Protein AF-A0A7W5P904-F1 (afdb_monomer_lite)

pLDDT: mean 85.36, std 14.16, range [44.62, 97.75]

Radius of gyration: 19.36 Å; chains: 1; bounding box: 41×52×49 Å

Structure (mmCIF, N/CA/C/O backbone):
data_AF-A0A7W5P904-F1
#
_entry.id   AF-A0A7W5P904-F1
#
loop_
_atom_site.group_PDB
_atom_site.id
_atom_site.type_symbol
_atom_site.label_atom_id
_atom_site.label_alt_id
_atom_site.label_comp_id
_atom_site.label_asym_id
_atom_site.label_entity_id
_atom_site.label_seq_id
_atom_site.pdbx_PDB_ins_code
_atom_site.Cartn_x
_atom_site.Cartn_y
_atom_site.Cartn_z
_atom_site.occupancy
_atom_site.B_iso_or_equiv
_atom_site.auth_seq_id
_atom_site.auth_comp_id
_atom_site.auth_asym_id
_atom_site.auth_atom_id
_atom_site.pdbx_PDB_model_num
ATOM 1 N N . MET A 1 1 ? -0.077 -14.481 9.910 1.00 44.97 1 MET A N 1
ATOM 2 C CA . MET A 1 1 ? -1.518 -14.600 10.211 1.00 44.97 1 MET A CA 1
ATOM 3 C C . MET A 1 1 ? -1.646 -15.136 11.634 1.00 44.97 1 MET A C 1
ATOM 5 O O . MET A 1 1 ? -1.059 -16.173 11.913 1.00 44.97 1 MET A O 1
ATOM 9 N N . VAL A 1 2 ? -2.269 -14.396 12.557 1.00 55.75 2 VAL A N 1
ATOM 10 C CA . VAL A 1 2 ? -2.467 -14.847 13.948 1.00 55.75 2 VAL A CA 1
ATOM 11 C C . VAL A 1 2 ? -3.902 -15.343 14.068 1.00 55.75 2 VAL A C 1
ATOM 13 O O . VAL A 1 2 ? -4.827 -14.559 13.886 1.00 55.75 2 VAL A O 1
ATOM 16 N N . ASN A 1 3 ? -4.082 -16.629 14.363 1.00 67.62 3 ASN A N 1
ATOM 17 C CA . ASN A 1 3 ? -5.402 -17.193 14.628 1.00 67.62 3 ASN A CA 1
ATOM 18 C C . ASN A 1 3 ? -5.690 -17.123 16.126 1.00 67.62 3 ASN A C 1
ATOM 20 O O . ASN A 1 3 ? -4.943 -17.675 16.933 1.00 67.62 3 ASN A O 1
ATOM 24 N N . VAL A 1 4 ? -6.794 -16.472 16.486 1.00 67.81 4 VAL A N 1
ATOM 25 C CA . VAL A 1 4 ? -7.333 -16.469 17.849 1.00 67.81 4 VAL A CA 1
ATOM 26 C C . VAL A 1 4 ? -8.587 -17.335 17.847 1.00 67.81 4 VAL A C 1
ATOM 28 O O . VAL A 1 4 ? -9.514 -17.077 17.087 1.00 67.81 4 VAL A O 1
ATOM 31 N N . THR A 1 5 ? -8.605 -18.380 18.677 1.00 76.69 5 THR A N 1
ATOM 32 C CA . THR A 1 5 ? -9.785 -19.235 18.879 1.00 76.69 5 THR A CA 1
ATOM 33 C C . THR A 1 5 ? -10.426 -18.860 20.207 1.00 76.69 5 THR A C 1
ATOM 35 O O . THR A 1 5 ? -9.759 -18.903 21.240 1.00 76.69 5 THR A O 1
ATOM 38 N N . VAL A 1 6 ? -11.701 -18.473 20.177 1.00 73.62 6 VAL A N 1
ATOM 39 C CA . VAL A 1 6 ? -12.490 -18.160 21.373 1.00 73.62 6 VAL A CA 1
ATOM 40 C C . VAL A 1 6 ? -13.546 -19.245 21.535 1.00 73.62 6 VAL A C 1
ATOM 42 O O . VAL A 1 6 ? -14.394 -19.414 20.664 1.00 73.62 6 VAL A O 1
ATOM 45 N N . THR A 1 7 ? -13.484 -19.975 22.645 1.00 81.31 7 THR A N 1
ATOM 46 C CA . THR A 1 7 ? -14.516 -20.935 23.052 1.00 81.31 7 THR A CA 1
ATOM 47 C C . THR A 1 7 ? -15.403 -20.255 24.086 1.00 81.31 7 THR A C 1
ATOM 49 O O . THR A 1 7 ? -14.879 -19.735 25.069 1.00 81.31 7 THR A O 1
ATOM 52 N N . PHE A 1 8 ? -16.714 -20.238 23.861 1.00 83.94 8 PHE A N 1
ATOM 53 C CA . PHE A 1 8 ? -17.697 -19.712 24.808 1.00 83.94 8 PHE A CA 1
ATOM 54 C C . PHE A 1 8 ? -18.976 -20.548 24.749 1.00 83.94 8 PHE A C 1
ATOM 56 O O . PHE A 1 8 ? -19.289 -21.124 23.703 1.00 83.94 8 PHE A O 1
ATOM 63 N N . ASP A 1 9 ? -19.698 -20.603 25.862 1.00 88.69 9 ASP A N 1
ATOM 64 C CA . ASP A 1 9 ? -21.045 -21.168 25.921 1.00 88.69 9 ASP A CA 1
ATOM 65 C C . ASP A 1 9 ? -22.082 -20.085 25.548 1.00 88.69 9 ASP A C 1
ATOM 67 O O . ASP A 1 9 ? -22.142 -19.048 26.216 1.00 88.69 9 ASP A O 1
ATOM 71 N N . PRO A 1 10 ? -22.876 -20.255 24.472 1.00 79.12 10 PRO A N 1
ATOM 72 C CA . PRO A 1 10 ? -23.869 -19.264 24.060 1.00 79.12 10 PRO A CA 1
ATOM 73 C C . PRO A 1 10 ? -25.057 -19.141 25.025 1.00 79.12 10 PRO A C 1
ATOM 75 O O . PRO A 1 10 ? -25.752 -18.125 24.973 1.00 79.12 10 PRO A O 1
ATOM 78 N N . ASP A 1 11 ? -25.288 -20.131 25.890 1.00 89.75 11 ASP A N 1
ATOM 79 C CA . ASP A 1 11 ? -26.403 -20.129 26.841 1.00 89.75 11 ASP A CA 1
ATOM 80 C C . ASP A 1 11 ? -26.012 -19.519 28.204 1.00 89.75 11 ASP A C 1
ATOM 82 O O . ASP A 1 11 ? -26.882 -19.216 29.028 1.00 89.75 11 ASP A O 1
ATOM 86 N N . ASP A 1 12 ? -24.718 -19.256 28.434 1.00 91.31 12 ASP A N 1
ATOM 87 C CA . ASP A 1 12 ? -24.213 -18.559 29.620 1.00 91.31 12 ASP A CA 1
ATOM 88 C C . ASP A 1 12 ? -23.971 -17.064 29.338 1.00 91.31 12 ASP A C 1
ATOM 90 O O . ASP A 1 12 ? -23.012 -16.639 28.683 1.00 91.31 12 ASP A O 1
ATOM 94 N N . ALA A 1 13 ? -24.834 -16.223 29.913 1.00 86.31 13 ALA A N 1
ATOM 95 C CA . ALA A 1 13 ? -24.740 -14.768 29.821 1.00 86.31 13 ALA A CA 1
ATOM 96 C C . ALA A 1 13 ? -23.397 -14.199 30.329 1.00 86.31 13 ALA A C 1
ATOM 98 O O . ALA A 1 13 ? -22.948 -13.154 29.842 1.00 86.31 13 ALA A O 1
ATOM 99 N N . ALA A 1 14 ? -22.737 -14.859 31.288 1.00 86.69 14 ALA A N 1
ATOM 100 C CA . ALA A 1 14 ? -21.430 -14.433 31.781 1.00 86.69 14 ALA A CA 1
ATOM 101 C C . ALA A 1 14 ? -20.320 -14.685 30.749 1.00 86.69 14 ALA A C 1
ATOM 103 O O . ALA A 1 14 ? -19.406 -13.865 30.612 1.00 86.69 14 ALA A O 1
ATOM 104 N N . ASP A 1 15 ? -20.409 -15.782 30.001 1.00 87.00 15 ASP A N 1
ATOM 105 C CA . ASP A 1 15 ? -19.444 -16.144 28.964 1.00 87.00 15 ASP A CA 1
ATOM 106 C C . ASP A 1 15 ? -19.592 -15.262 27.719 1.00 87.00 15 ASP A C 1
ATOM 108 O O . ASP A 1 15 ? -18.594 -14.753 27.200 1.00 87.00 15 ASP A O 1
ATOM 112 N N . LEU A 1 16 ? -20.828 -14.932 27.331 1.00 84.12 16 LEU A N 1
ATOM 113 C CA . LEU A 1 16 ? -21.104 -13.926 26.298 1.00 84.12 16 LEU A CA 1
ATOM 114 C C . LEU A 1 16 ? -20.514 -12.552 26.647 1.00 84.12 16 LEU A C 1
ATOM 116 O O . LEU A 1 16 ? -19.921 -11.884 25.795 1.00 84.12 16 LEU A O 1
ATOM 120 N N . SER A 1 17 ? -20.641 -12.122 27.907 1.00 84.88 17 SER A N 1
ATOM 121 C CA . SER A 1 17 ? -20.078 -10.848 28.367 1.00 84.88 17 SER A CA 1
ATOM 122 C C . SER A 1 17 ? -18.547 -10.833 28.281 1.00 84.88 17 SER A C 1
ATOM 124 O O . SER A 1 17 ? -17.963 -9.853 27.811 1.00 84.88 17 SER A O 1
ATOM 126 N N . LYS A 1 18 ? -17.884 -11.936 28.653 1.00 85.31 18 LYS A N 1
ATOM 127 C CA . LYS A 1 18 ? -16.424 -12.079 28.531 1.00 85.31 18 LYS A CA 1
ATOM 128 C C . LYS A 1 18 ? -15.966 -12.105 27.077 1.00 85.31 18 LYS A C 1
ATOM 130 O O . LYS A 1 18 ? -15.011 -11.405 26.745 1.00 85.31 18 LYS A O 1
ATOM 135 N N . ALA A 1 19 ? -16.637 -12.871 26.216 1.00 85.50 19 ALA A N 1
ATOM 136 C CA . ALA A 1 19 ? -16.318 -12.936 24.792 1.00 85.50 19 ALA A CA 1
ATOM 137 C C . ALA A 1 19 ? -16.416 -11.547 24.147 1.00 85.50 19 ALA A C 1
ATOM 139 O O . ALA A 1 19 ? -15.509 -11.127 23.426 1.00 85.50 19 ALA A O 1
ATOM 140 N N . ARG A 1 20 ? -17.460 -10.784 24.495 1.00 84.94 20 ARG A N 1
ATOM 141 C CA . ARG A 1 20 ? -17.627 -9.402 24.041 1.00 84.94 20 ARG A CA 1
ATOM 142 C C . ARG A 1 20 ? -16.531 -8.477 24.559 1.00 84.94 20 ARG A C 1
ATOM 144 O O . ARG A 1 20 ? -15.955 -7.746 23.769 1.00 84.94 20 ARG A O 1
ATOM 151 N N . ALA A 1 21 ? -16.162 -8.567 25.835 1.00 87.56 21 ALA A N 1
ATOM 152 C CA . ALA A 1 21 ? -15.066 -7.772 26.392 1.00 87.56 21 ALA A CA 1
ATOM 153 C C . ALA A 1 21 ? -13.702 -8.084 25.742 1.00 87.56 21 ALA A C 1
ATOM 155 O O . ALA A 1 21 ? -12.858 -7.196 25.606 1.00 87.56 21 ALA A O 1
ATOM 156 N N . VAL A 1 22 ? -13.467 -9.338 25.340 1.00 85.88 22 VAL A N 1
ATOM 157 C CA . VAL A 1 22 ? -12.271 -9.732 24.580 1.00 85.88 22 VAL A CA 1
ATOM 158 C C . VAL A 1 22 ? -12.305 -9.130 23.178 1.00 85.88 22 VAL A C 1
ATOM 160 O O . VAL A 1 22 ? -11.305 -8.549 22.758 1.00 85.88 22 VAL A O 1
ATOM 163 N N . LEU A 1 23 ? -13.443 -9.208 22.482 1.00 84.38 23 LEU A N 1
ATOM 164 C CA . LEU A 1 23 ? -13.626 -8.567 21.179 1.00 84.38 23 LEU A CA 1
ATOM 165 C C . LEU A 1 23 ? -13.449 -7.048 21.256 1.00 84.38 23 LEU A C 1
ATOM 167 O O . LEU A 1 23 ? -12.700 -6.497 20.457 1.00 84.38 23 LEU A O 1
ATOM 171 N N . ASP A 1 24 ? -14.050 -6.387 22.243 1.00 84.81 24 ASP A N 1
ATOM 172 C CA . ASP A 1 24 ? -13.935 -4.940 22.442 1.00 84.81 24 ASP A CA 1
ATOM 173 C C . ASP A 1 24 ? -12.482 -4.538 22.723 1.00 84.81 24 ASP A C 1
ATOM 175 O O . ASP A 1 24 ? -12.002 -3.536 22.203 1.00 84.81 24 ASP A O 1
ATOM 179 N N . ARG A 1 25 ? -11.732 -5.343 23.488 1.00 79.75 25 ARG A N 1
ATOM 180 C CA . ARG A 1 25 ? -10.302 -5.104 23.734 1.00 79.75 25 ARG A CA 1
ATOM 181 C C . ARG A 1 25 ? -9.454 -5.306 22.479 1.00 79.75 25 ARG A C 1
ATOM 183 O O . ARG A 1 25 ? -8.520 -4.540 22.265 1.00 79.75 25 ARG A O 1
ATOM 190 N N . LEU A 1 26 ? -9.753 -6.321 21.669 1.00 80.62 26 LEU A N 1
ATOM 191 C CA . LEU A 1 26 ? -9.072 -6.554 20.391 1.00 80.62 26 LEU A CA 1
ATOM 192 C C . LEU A 1 26 ? -9.386 -5.438 19.387 1.00 80.62 26 LEU A C 1
ATOM 194 O O . LEU A 1 26 ? -8.473 -4.954 18.724 1.00 80.62 26 LEU A O 1
ATOM 198 N N . SER A 1 27 ? -10.640 -4.981 19.338 1.00 71.94 27 SER A N 1
ATOM 199 C CA . SER A 1 27 ? -11.058 -3.826 18.543 1.00 71.94 27 SER A CA 1
ATOM 200 C C . SER A 1 27 ? -10.349 -2.562 19.012 1.00 71.94 27 SER A C 1
ATOM 202 O O . SER A 1 27 ? -9.712 -1.901 18.209 1.00 71.94 27 SER A O 1
ATOM 204 N N . ALA A 1 28 ? -10.344 -2.274 20.316 1.00 63.84 28 ALA A N 1
ATOM 205 C CA . ALA A 1 28 ? -9.674 -1.100 20.868 1.00 63.84 28 ALA A CA 1
ATOM 206 C C . ALA A 1 28 ? -8.147 -1.138 20.671 1.00 63.84 28 ALA A C 1
ATOM 208 O O . ALA A 1 28 ? -7.526 -0.097 20.479 1.00 63.84 28 ALA A O 1
ATOM 209 N N . ALA A 1 29 ? -7.526 -2.322 20.695 1.00 61.41 29 ALA A N 1
ATOM 210 C CA . ALA A 1 29 ? -6.109 -2.487 20.371 1.00 61.41 29 ALA A CA 1
ATOM 211 C C . ALA A 1 29 ? -5.825 -2.281 18.872 1.00 61.41 29 ALA A C 1
ATOM 213 O O . ALA A 1 29 ? -4.783 -1.729 18.521 1.00 61.41 29 ALA A O 1
ATOM 214 N N . SER A 1 30 ? -6.755 -2.681 18.000 1.00 57.56 30 SER A N 1
ATOM 215 C CA . SER A 1 30 ? -6.721 -2.346 16.573 1.00 57.56 30 SER A CA 1
ATOM 216 C C . SER A 1 30 ? -6.897 -0.840 16.360 1.00 57.56 30 SER A C 1
ATOM 218 O O . SER A 1 30 ? -6.143 -0.236 15.601 1.00 57.56 30 SER A O 1
ATOM 220 N N . ASP A 1 31 ? -7.822 -0.213 17.087 1.00 50.34 31 ASP A N 1
ATOM 221 C CA . ASP A 1 31 ? -8.093 1.222 17.013 1.00 50.34 31 ASP A CA 1
ATOM 222 C C . ASP A 1 31 ? -6.909 2.047 17.542 1.00 50.34 31 ASP A C 1
ATOM 224 O O . ASP A 1 31 ? -6.530 3.036 16.922 1.00 50.34 31 ASP A O 1
ATOM 228 N N . ALA A 1 32 ? -6.232 1.597 18.603 1.00 48.94 32 ALA A N 1
ATOM 229 C CA . ALA A 1 32 ? -5.010 2.218 19.125 1.00 48.94 32 ALA A CA 1
ATOM 230 C C . ALA A 1 32 ? -3.800 2.103 18.174 1.00 48.94 32 ALA A C 1
ATOM 232 O O . ALA A 1 32 ? -2.852 2.878 18.294 1.00 48.94 32 ALA A O 1
ATOM 233 N N . ALA A 1 33 ? -3.827 1.167 17.220 1.00 51.16 33 ALA A N 1
ATOM 234 C CA . ALA A 1 33 ? -2.851 1.078 16.133 1.00 51.16 33 ALA A CA 1
ATOM 235 C C . ALA A 1 33 ? -3.243 1.923 14.904 1.00 51.16 33 ALA A C 1
ATOM 237 O O . ALA A 1 33 ? -2.475 2.002 13.939 1.00 51.16 33 ALA A O 1
ATOM 238 N N . THR A 1 34 ? -4.408 2.579 14.930 1.00 51.84 34 THR A N 1
ATOM 239 C CA . THR A 1 34 ? -4.889 3.419 13.830 1.00 51.84 34 THR A CA 1
ATOM 240 C C . THR A 1 34 ? -4.123 4.730 13.855 1.00 51.84 34 THR A C 1
ATOM 242 O O . THR A 1 34 ? -4.454 5.676 14.566 1.00 51.84 34 THR A O 1
ATOM 245 N N . THR A 1 35 ? -3.038 4.765 13.089 1.00 63.75 35 THR A N 1
ATOM 246 C CA . THR A 1 35 ? -2.379 6.022 12.738 1.00 63.75 35 THR A CA 1
ATOM 247 C C . THR A 1 35 ? -3.427 6.921 12.080 1.00 63.75 35 THR A C 1
ATOM 249 O O . THR A 1 35 ? -4.142 6.461 11.192 1.00 63.75 35 THR A O 1
ATOM 252 N N . ASP A 1 36 ? -3.538 8.168 12.541 1.00 80.75 36 ASP A N 1
ATOM 253 C CA . ASP A 1 36 ? -4.399 9.203 11.957 1.00 80.75 36 ASP A CA 1
ATOM 254 C C . ASP A 1 36 ? -4.345 9.147 10.414 1.00 80.75 36 ASP A C 1
ATOM 256 O O . ASP A 1 36 ? -3.239 9.238 9.868 1.00 80.75 36 ASP A O 1
ATOM 260 N N . PRO A 1 37 ? -5.480 8.964 9.704 1.00 83.38 37 PRO A N 1
ATOM 261 C CA . PRO A 1 37 ? -5.506 8.851 8.247 1.00 83.38 37 PRO A CA 1
ATOM 262 C C . PRO A 1 37 ? -4.769 9.985 7.533 1.00 83.38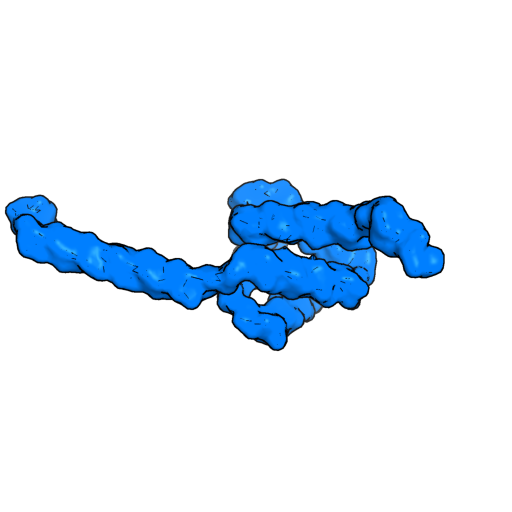 37 PRO A C 1
ATOM 264 O O . PRO A 1 37 ? -4.116 9.735 6.522 1.00 83.38 37 PRO A O 1
ATOM 267 N N . GLU A 1 38 ? -4.787 11.200 8.086 1.00 86.56 38 GLU A N 1
ATOM 268 C CA . GLU A 1 38 ? -4.037 12.323 7.521 1.00 86.56 38 GLU A CA 1
ATOM 269 C C . GLU A 1 38 ? -2.522 12.138 7.701 1.00 86.56 38 GLU A C 1
ATOM 271 O O . GLU A 1 38 ? -1.731 12.339 6.779 1.00 86.56 38 GLU A O 1
ATOM 276 N N . ALA A 1 39 ? -2.080 11.653 8.862 1.00 87.75 39 ALA A N 1
ATOM 277 C CA . ALA A 1 39 ? -0.680 11.302 9.078 1.00 87.75 39 ALA A CA 1
ATOM 278 C C . ALA A 1 39 ? -0.216 10.151 8.164 1.00 87.75 39 ALA A C 1
ATOM 280 O O . ALA A 1 39 ? 0.936 10.150 7.718 1.00 87.75 39 ALA A O 1
ATOM 281 N N . ILE A 1 40 ? -1.091 9.183 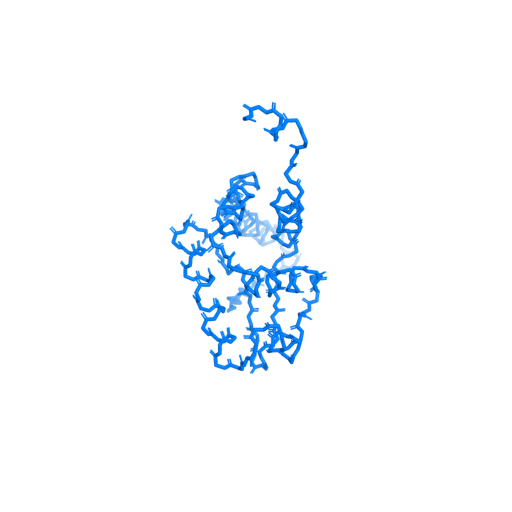7.869 1.00 90.69 40 ILE A N 1
ATOM 282 C CA . ILE A 1 40 ? -0.838 8.139 6.866 1.00 90.69 40 ILE A CA 1
ATOM 283 C C . ILE A 1 40 ? -0.675 8.783 5.490 1.00 90.69 40 ILE A C 1
ATOM 285 O O . ILE A 1 40 ? 0.336 8.558 4.825 1.00 90.69 40 ILE A O 1
ATOM 289 N N . HIS A 1 41 ? -1.627 9.623 5.097 1.00 92.62 41 HIS A N 1
ATOM 290 C CA . HIS A 1 41 ? -1.642 10.322 3.822 1.00 92.62 41 HIS A CA 1
ATOM 291 C C . HIS A 1 41 ? -0.345 11.108 3.573 1.00 92.62 41 HIS A C 1
ATOM 293 O O . HIS A 1 41 ? 0.355 10.862 2.586 1.00 92.62 41 HIS A O 1
ATOM 299 N N . GLN A 1 42 ? 0.085 11.934 4.530 1.00 91.31 42 GLN A N 1
ATOM 300 C CA . GLN A 1 42 ? 1.343 12.686 4.432 1.00 91.31 42 GLN A CA 1
ATOM 301 C C . GLN A 1 42 ? 2.578 11.780 4.297 1.00 91.31 42 GLN A C 1
ATOM 303 O O . GLN A 1 42 ? 3.536 12.094 3.579 1.00 91.31 42 GLN A O 1
ATOM 308 N N . LYS A 1 43 ? 2.582 10.615 4.957 1.00 92.25 43 LYS A N 1
ATOM 309 C CA . LYS A 1 43 ? 3.667 9.630 4.822 1.00 92.25 43 LYS A CA 1
ATOM 310 C C . LYS A 1 43 ? 3.674 8.976 3.443 1.00 92.25 43 LYS A C 1
ATOM 312 O O . LYS A 1 43 ? 4.768 8.751 2.917 1.00 92.25 43 LYS A O 1
ATOM 317 N N . VAL A 1 44 ? 2.501 8.695 2.871 1.00 94.19 44 VAL A N 1
ATOM 318 C CA . VAL A 1 44 ? 2.352 8.164 1.510 1.00 94.19 44 VAL A CA 1
ATOM 319 C C . VAL A 1 44 ? 2.863 9.172 0.486 1.00 94.19 44 VAL A C 1
ATOM 321 O O . VAL A 1 44 ? 3.731 8.813 -0.309 1.00 94.19 44 VAL A O 1
ATOM 324 N N . ILE A 1 45 ? 2.450 10.440 0.562 1.00 93.56 45 ILE A N 1
ATOM 325 C CA . ILE A 1 45 ? 2.979 11.513 -0.299 1.00 93.56 45 ILE A CA 1
ATOM 326 C C . ILE A 1 45 ? 4.509 11.552 -0.228 1.00 93.56 45 ILE A C 1
ATOM 328 O O . ILE A 1 45 ? 5.198 11.576 -1.251 1.00 93.56 45 ILE A O 1
ATOM 332 N N . ALA A 1 46 ? 5.065 11.512 0.985 1.00 91.00 46 ALA A N 1
ATOM 333 C CA . ALA A 1 46 ? 6.509 11.533 1.181 1.00 91.00 46 ALA A CA 1
ATOM 334 C C . ALA A 1 46 ? 7.229 10.295 0.607 1.00 91.00 46 ALA A C 1
ATOM 336 O O . ALA A 1 46 ? 8.408 10.398 0.270 1.00 91.00 46 ALA A O 1
ATOM 337 N N . LEU A 1 47 ? 6.572 9.131 0.517 1.00 92.06 47 LEU A N 1
ATOM 338 C CA . LEU A 1 47 ? 7.110 7.967 -0.199 1.00 92.06 47 LEU A CA 1
ATOM 339 C C . LEU A 1 47 ? 7.072 8.191 -1.710 1.00 92.06 47 LEU A C 1
ATOM 341 O O . LEU A 1 47 ? 8.104 8.062 -2.366 1.00 92.06 47 LEU A O 1
ATOM 345 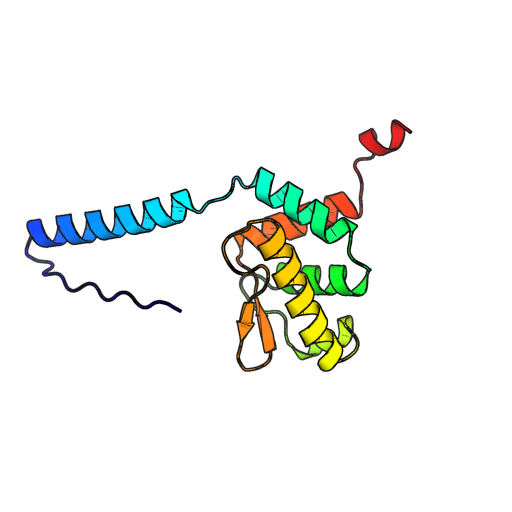N N . LEU A 1 48 ? 5.901 8.555 -2.239 1.00 93.19 48 LEU A N 1
ATOM 346 C CA . LEU A 1 48 ? 5.658 8.701 -3.674 1.00 93.19 48 LEU A CA 1
ATOM 347 C C . LEU A 1 48 ? 6.592 9.736 -4.311 1.00 93.19 48 LEU A C 1
ATOM 349 O O . LEU A 1 48 ? 7.193 9.454 -5.343 1.00 93.19 48 LEU A O 1
ATOM 353 N N . ARG A 1 49 ? 6.820 10.880 -3.651 1.00 90.31 49 ARG A N 1
ATOM 354 C CA . ARG A 1 49 ? 7.754 11.921 -4.125 1.00 90.31 49 ARG A CA 1
ATOM 355 C C . ARG A 1 49 ? 9.205 11.446 -4.260 1.00 90.31 49 ARG A C 1
ATOM 357 O O . ARG A 1 49 ? 9.962 12.013 -5.039 1.00 90.31 49 ARG A O 1
ATOM 364 N N . GLY A 1 50 ? 9.614 10.440 -3.487 1.00 87.56 50 GLY A N 1
ATOM 365 C CA . GLY A 1 50 ? 10.966 9.876 -3.538 1.00 87.56 50 GLY A CA 1
ATOM 366 C C . GLY A 1 50 ? 11.126 8.742 -4.552 1.00 87.56 50 GLY A C 1
ATOM 367 O O . GLY A 1 50 ? 12.209 8.160 -4.655 1.00 87.56 50 GLY A O 1
ATOM 368 N N . TYR A 1 51 ? 10.057 8.365 -5.251 1.00 92.19 51 TYR A N 1
ATOM 369 C CA . TYR A 1 51 ? 10.017 7.194 -6.114 1.00 92.19 51 TYR A CA 1
ATOM 370 C C . TYR A 1 51 ? 10.028 7.572 -7.592 1.00 92.19 51 TYR A C 1
ATOM 372 O O . TYR A 1 51 ? 9.419 8.542 -8.020 1.00 92.19 51 TYR A O 1
ATOM 380 N N . GLY A 1 52 ? 10.744 6.771 -8.386 1.00 90.56 52 GLY A N 1
ATOM 381 C CA . GLY A 1 52 ? 10.700 6.872 -9.842 1.00 90.56 52 GLY A CA 1
ATOM 382 C C . GLY A 1 52 ? 9.423 6.259 -10.418 1.00 90.56 52 GLY A C 1
ATOM 383 O O . GLY A 1 52 ? 8.748 5.470 -9.752 1.00 90.56 52 GLY A O 1
ATOM 384 N N . HIS A 1 53 ? 9.155 6.569 -11.688 1.00 91.38 53 HIS A N 1
ATOM 385 C CA . HIS A 1 53 ? 7.930 6.208 -12.409 1.00 91.38 53 HIS A CA 1
ATOM 386 C C . HIS A 1 53 ? 7.485 4.748 -12.206 1.00 91.38 53 HIS A C 1
ATOM 388 O O . HIS A 1 53 ? 6.403 4.517 -11.683 1.00 91.38 53 HIS A O 1
ATOM 394 N N . ASN A 1 54 ? 8.337 3.757 -12.494 1.00 93.25 54 ASN A N 1
ATOM 395 C CA . ASN A 1 54 ? 7.947 2.339 -12.404 1.00 93.25 54 ASN A CA 1
ATOM 396 C C . ASN A 1 54 ? 7.524 1.914 -10.991 1.00 93.25 54 ASN A C 1
ATOM 398 O O . ASN A 1 54 ? 6.693 1.027 -10.827 1.00 93.25 54 ASN A O 1
ATOM 402 N N . ARG A 1 55 ? 8.097 2.527 -9.948 1.00 94.62 55 ARG A N 1
ATOM 403 C CA . ARG A 1 55 ? 7.722 2.216 -8.565 1.00 94.62 55 ARG A CA 1
ATOM 404 C C . ARG A 1 55 ? 6.385 2.856 -8.198 1.00 94.62 55 ARG A C 1
ATOM 406 O O . ARG A 1 55 ? 5.605 2.238 -7.482 1.00 94.62 55 ARG A O 1
ATOM 413 N N . VAL A 1 56 ? 6.126 4.061 -8.698 1.00 95.38 56 VAL A N 1
ATOM 414 C CA . VAL A 1 56 ? 4.828 4.732 -8.561 1.00 95.38 56 VAL A CA 1
ATOM 415 C C . VAL A 1 56 ? 3.743 3.937 -9.295 1.00 95.38 56 VAL A C 1
ATOM 417 O O . VAL A 1 56 ? 2.715 3.635 -8.698 1.00 95.38 56 VAL A O 1
ATOM 420 N N . GLU A 1 57 ? 4.005 3.494 -10.526 1.00 95.88 57 GLU A N 1
ATOM 421 C CA . GLU A 1 57 ? 3.082 2.651 -11.299 1.00 95.88 57 GLU A CA 1
ATOM 422 C C . GLU A 1 57 ? 2.850 1.281 -10.654 1.00 95.88 57 GLU A C 1
ATOM 424 O O . GLU A 1 57 ? 1.720 0.803 -10.611 1.00 95.88 57 GLU A O 1
ATOM 429 N N . TYR A 1 58 ? 3.885 0.674 -10.066 1.00 96.56 58 TYR A N 1
ATOM 430 C CA . TYR A 1 58 ? 3.729 -0.545 -9.271 1.00 96.56 58 TYR A CA 1
ATOM 431 C C . TYR A 1 58 ? 2.747 -0.322 -8.110 1.00 96.56 58 TYR A C 1
ATOM 433 O O . TYR A 1 58 ? 1.797 -1.083 -7.949 1.00 96.56 58 TYR A O 1
ATOM 441 N N . ILE A 1 59 ? 2.929 0.748 -7.327 1.00 96.94 59 ILE A N 1
ATOM 442 C CA . ILE A 1 59 ? 2.048 1.076 -6.196 1.00 96.94 59 ILE A CA 1
ATOM 443 C C . ILE A 1 59 ? 0.620 1.351 -6.680 1.00 96.94 59 ILE A C 1
ATOM 445 O O . ILE A 1 59 ? -0.334 0.842 -6.094 1.00 96.94 59 ILE A O 1
ATOM 449 N N . ARG A 1 60 ? 0.472 2.103 -7.774 1.00 97.31 60 ARG A N 1
ATOM 450 C CA . ARG A 1 60 ? -0.816 2.381 -8.416 1.00 97.31 60 ARG A CA 1
ATOM 451 C C . ARG A 1 60 ? -1.536 1.106 -8.830 1.00 97.31 60 ARG A C 1
ATOM 453 O O . ARG A 1 60 ? -2.732 0.993 -8.578 1.00 97.31 60 ARG A O 1
ATOM 460 N N . ALA A 1 61 ? -0.838 0.172 -9.470 1.00 97.69 61 ALA A N 1
ATOM 461 C CA . ALA A 1 61 ? -1.423 -1.087 -9.916 1.00 97.69 61 ALA A CA 1
ATOM 462 C C . ALA A 1 61 ? -1.951 -1.905 -8.731 1.00 97.69 61 ALA A C 1
ATOM 464 O O . ALA A 1 61 ? -3.080 -2.388 -8.779 1.00 97.69 61 ALA A O 1
ATOM 465 N N . VAL A 1 62 ? -1.179 -1.991 -7.641 1.00 97.75 62 VAL A N 1
ATOM 466 C CA . VAL A 1 62 ? -1.611 -2.682 -6.417 1.00 97.75 62 VAL A CA 1
ATOM 467 C C . VAL A 1 62 ? -2.811 -1.983 -5.771 1.00 97.75 62 VAL A C 1
ATOM 469 O O . VAL A 1 62 ? -3.784 -2.648 -5.429 1.00 97.75 62 VAL A O 1
ATOM 472 N N . ALA A 1 63 ? -2.787 -0.652 -5.649 1.00 97.38 63 ALA A N 1
ATOM 473 C CA . ALA A 1 63 ? -3.881 0.105 -5.040 1.00 97.38 63 ALA A CA 1
ATOM 474 C C . ALA A 1 63 ? -5.185 0.007 -5.854 1.00 97.38 63 ALA A C 1
ATOM 476 O O . ALA A 1 63 ? -6.246 -0.230 -5.288 1.00 97.38 63 ALA A O 1
ATOM 477 N N . LYS A 1 64 ? -5.117 0.107 -7.191 1.00 97.38 64 LYS A N 1
ATOM 478 C CA . LYS A 1 64 ? -6.287 -0.048 -8.078 1.00 97.38 64 LYS A CA 1
ATOM 479 C C . LYS A 1 64 ? -6.892 -1.450 -8.049 1.00 97.38 64 LYS A C 1
ATOM 481 O O . LYS A 1 64 ? -8.062 -1.605 -8.380 1.00 97.38 64 LYS A O 1
ATOM 486 N N . ALA A 1 65 ? -6.097 -2.463 -7.714 1.00 96.94 65 ALA A N 1
ATOM 487 C CA . ALA A 1 65 ? -6.579 -3.831 -7.637 1.00 96.94 65 ALA A CA 1
ATOM 488 C C . ALA A 1 65 ? -7.363 -4.116 -6.349 1.00 96.94 65 ALA A C 1
ATOM 490 O O . ALA A 1 65 ? -8.062 -5.126 -6.304 1.00 96.94 65 ALA A O 1
ATOM 491 N N . ALA A 1 66 ? -7.271 -3.259 -5.324 1.00 94.75 66 ALA A N 1
ATOM 492 C CA . ALA A 1 66 ? -8.009 -3.425 -4.077 1.00 94.75 66 ALA A CA 1
ATOM 493 C C . ALA A 1 66 ? -9.536 -3.382 -4.320 1.00 94.75 66 ALA A C 1
ATOM 495 O O . ALA A 1 66 ? -10.007 -2.602 -5.149 1.00 94.75 66 ALA A O 1
ATOM 496 N N . PRO A 1 67 ? -10.336 -4.219 -3.627 1.00 92.25 67 PRO A N 1
ATOM 497 C CA . PRO A 1 67 ? -9.957 -5.151 -2.554 1.00 92.25 67 PRO A CA 1
ATOM 498 C C . PRO A 1 67 ? -9.389 -6.503 -3.043 1.00 92.25 67 PRO A C 1
ATOM 500 O O . PRO A 1 67 ? -9.161 -7.406 -2.240 1.00 92.25 67 PRO A O 1
ATOM 503 N N . GLY A 1 68 ? -9.204 -6.678 -4.352 1.00 94.44 68 GLY A N 1
ATOM 504 C CA . GLY A 1 68 ? -8.569 -7.843 -4.963 1.00 94.44 68 GLY A CA 1
ATOM 505 C C . GLY A 1 68 ? -7.036 -7.786 -4.938 1.00 94.44 68 GLY A C 1
ATOM 506 O O . GLY A 1 68 ? -6.421 -7.250 -4.015 1.00 94.44 68 GLY A O 1
ATOM 507 N N . ARG A 1 69 ? -6.406 -8.396 -5.949 1.00 96.69 69 ARG A N 1
ATOM 508 C CA . ARG A 1 69 ? -4.945 -8.526 -6.050 1.00 96.69 69 ARG A CA 1
ATOM 509 C C . ARG A 1 69 ? -4.458 -8.128 -7.432 1.00 96.69 69 ARG A C 1
ATOM 511 O O . ARG A 1 69 ? -5.066 -8.510 -8.431 1.00 96.69 69 ARG A O 1
ATOM 518 N N . ALA A 1 70 ? -3.349 -7.402 -7.484 1.00 97.19 70 ALA A N 1
ATOM 519 C CA . ALA A 1 70 ? -2.628 -7.165 -8.722 1.00 97.19 70 ALA A CA 1
ATOM 520 C C . ALA A 1 70 ? -1.831 -8.422 -9.080 1.00 97.19 70 ALA A C 1
ATOM 522 O O . ALA A 1 70 ? -1.131 -8.984 -8.231 1.00 97.19 70 ALA A O 1
ATOM 523 N N . ARG A 1 71 ? -1.961 -8.870 -10.331 1.00 97.62 71 ARG A N 1
ATOM 524 C CA . ARG A 1 71 ? -1.342 -10.108 -10.801 1.00 97.62 71 ARG A CA 1
ATOM 525 C C . ARG A 1 71 ? 0.169 -9.947 -10.879 1.00 97.62 71 ARG A C 1
ATOM 527 O O . ARG A 1 71 ? 0.663 -8.942 -11.388 1.00 97.62 71 ARG A O 1
ATOM 534 N N . TYR A 1 72 ? 0.898 -10.969 -10.449 1.00 96.00 72 TYR A N 1
ATOM 535 C CA . TYR A 1 72 ? 2.357 -11.001 -10.503 1.00 96.00 72 TYR A CA 1
ATOM 536 C C . TYR A 1 72 ? 2.920 -10.619 -11.883 1.00 96.00 72 TYR A C 1
ATOM 538 O O . TYR A 1 72 ? 3.836 -9.804 -11.975 1.00 96.00 72 TYR A O 1
ATOM 546 N N . GLU A 1 73 ? 2.356 -11.172 -12.960 1.00 96.12 73 GLU A N 1
ATOM 547 C CA . GLU A 1 73 ? 2.820 -10.942 -14.337 1.00 96.12 73 GLU A CA 1
ATOM 548 C C . GLU A 1 73 ? 2.701 -9.470 -14.758 1.00 96.12 73 GLU A C 1
ATOM 550 O O . GLU A 1 73 ? 3.638 -8.919 -15.342 1.00 96.12 73 GLU A O 1
ATOM 555 N N . ASP A 1 74 ? 1.608 -8.804 -14.376 1.00 96.75 74 ASP A N 1
ATOM 556 C CA . ASP A 1 74 ? 1.390 -7.380 -14.647 1.00 96.75 74 ASP A CA 1
ATOM 557 C C . ASP A 1 74 ? 2.400 -6.517 -13.879 1.00 96.75 74 ASP A C 1
ATOM 559 O O . ASP A 1 74 ? 2.990 -5.577 -14.416 1.00 96.75 74 ASP A O 1
ATOM 563 N N . LEU A 1 75 ? 2.671 -6.874 -12.621 1.00 96.62 75 LEU A N 1
ATOM 564 C CA . LEU A 1 75 ? 3.651 -6.175 -11.789 1.00 96.62 75 LEU A CA 1
ATOM 565 C C . LEU A 1 75 ? 5.082 -6.372 -12.311 1.00 96.62 75 LEU A C 1
ATOM 567 O O . LEU A 1 75 ? 5.890 -5.439 -12.278 1.00 96.62 75 LEU A O 1
ATOM 571 N N . VAL A 1 76 ? 5.404 -7.559 -12.835 1.00 96.50 76 VAL A N 1
ATOM 572 C CA . VAL A 1 76 ? 6.677 -7.816 -13.522 1.00 96.50 76 VAL A CA 1
ATOM 573 C C . VAL A 1 76 ? 6.790 -6.972 -14.787 1.00 96.50 76 VAL A C 1
ATOM 575 O O . VAL A 1 76 ? 7.864 -6.422 -15.023 1.00 96.50 76 VAL A O 1
ATOM 578 N N . ALA A 1 77 ? 5.719 -6.823 -15.569 1.00 96.25 77 ALA A N 1
ATOM 579 C CA . ALA A 1 77 ? 5.727 -5.993 -16.772 1.00 96.25 77 ALA A CA 1
ATOM 580 C C . ALA A 1 77 ? 6.008 -4.511 -16.457 1.00 96.25 77 ALA A C 1
ATOM 582 O O . ALA A 1 77 ? 6.753 -3.861 -17.188 1.00 96.25 77 ALA A O 1
ATOM 583 N N . ILE A 1 78 ? 5.497 -3.999 -15.331 1.00 95.44 78 ILE A N 1
ATOM 584 C CA . ILE A 1 78 ? 5.755 -2.627 -14.860 1.00 95.44 78 ILE A CA 1
ATOM 585 C C . ILE A 1 78 ? 7.210 -2.451 -14.400 1.00 95.44 78 ILE A C 1
ATOM 587 O O . ILE A 1 78 ? 7.882 -1.475 -14.740 1.00 95.44 78 ILE A O 1
ATOM 591 N N . VAL A 1 79 ? 7.712 -3.381 -13.583 1.00 92.81 79 VAL A N 1
ATOM 592 C CA . VAL A 1 79 ? 9.031 -3.248 -12.940 1.00 92.81 79 VAL A CA 1
ATOM 593 C C . VAL A 1 79 ? 10.172 -3.752 -13.843 1.00 92.81 79 VAL A C 1
ATOM 595 O O . VAL A 1 79 ? 11.338 -3.416 -13.632 1.00 92.81 79 VAL A O 1
ATOM 598 N N . GLY A 1 80 ? 9.848 -4.523 -14.880 1.00 91.94 80 GLY A N 1
ATOM 599 C CA . GLY A 1 80 ? 10.742 -4.998 -15.937 1.00 91.94 80 GLY A CA 1
ATOM 600 C C . GLY A 1 80 ? 11.380 -6.370 -15.690 1.00 91.94 80 GLY A C 1
ATOM 601 O O . GLY A 1 80 ? 11.937 -6.955 -16.614 1.00 91.94 80 GLY A O 1
ATOM 602 N N . SER A 1 81 ? 11.334 -6.910 -14.467 1.00 92.56 81 SER A N 1
ATOM 603 C CA . SER A 1 81 ? 11.758 -8.292 -14.179 1.00 92.56 81 SER A CA 1
ATOM 604 C C . SER A 1 81 ? 11.288 -8.777 -12.807 1.00 92.56 81 SER A C 1
ATOM 606 O O . SER A 1 81 ? 11.098 -7.983 -11.885 1.00 92.56 81 SER A O 1
ATOM 608 N N . SER A 1 82 ? 11.216 -10.099 -12.633 1.00 90.38 82 SER A N 1
ATOM 609 C CA . SER A 1 82 ? 10.929 -10.763 -11.352 1.00 90.38 82 SER A CA 1
ATOM 610 C C . SER A 1 82 ? 11.908 -10.378 -10.237 1.00 90.38 82 SER A C 1
ATOM 612 O O . SER A 1 82 ? 11.511 -10.093 -9.106 1.00 90.38 82 SER A O 1
ATOM 614 N N . LYS A 1 83 ? 13.206 -10.305 -10.556 1.00 91.00 83 LYS A N 1
ATOM 615 C CA . LYS A 1 83 ? 14.251 -9.899 -9.604 1.00 91.00 83 LYS A CA 1
ATOM 616 C C . LYS A 1 83 ? 14.068 -8.449 -9.151 1.00 91.00 83 LYS A C 1
ATOM 618 O O . LYS A 1 83 ? 14.204 -8.149 -7.964 1.00 91.00 83 LYS A O 1
ATOM 623 N N . ALA A 1 84 ? 13.767 -7.552 -10.088 1.00 90.62 84 ALA A N 1
ATOM 624 C CA . ALA A 1 84 ? 13.528 -6.146 -9.782 1.00 90.62 84 ALA A CA 1
ATOM 625 C C . ALA A 1 84 ? 12.219 -5.944 -9.002 1.00 90.62 84 ALA A C 1
ATOM 627 O O . ALA A 1 84 ? 12.166 -5.072 -8.133 1.00 90.62 84 ALA A O 1
ATOM 628 N N . LEU A 1 85 ? 11.202 -6.776 -9.242 1.00 92.38 85 LEU A N 1
ATOM 629 C CA . LEU A 1 85 ? 9.941 -6.765 -8.502 1.00 92.38 85 LEU A CA 1
ATOM 630 C C . LEU A 1 85 ? 10.155 -7.067 -7.012 1.00 92.38 85 LEU A C 1
ATOM 632 O O . LEU A 1 85 ? 9.771 -6.260 -6.165 1.00 92.38 85 LEU A O 1
ATOM 636 N N . GLY A 1 86 ? 10.868 -8.152 -6.685 1.00 90.19 86 GLY A N 1
ATOM 637 C CA . GLY A 1 86 ? 11.197 -8.487 -5.293 1.00 90.19 86 GLY A CA 1
ATOM 638 C C . GLY A 1 86 ? 12.019 -7.396 -4.589 1.00 90.19 86 GLY A C 1
ATOM 639 O O . GLY A 1 86 ? 11.765 -7.061 -3.428 1.00 90.19 86 GLY A O 1
ATOM 640 N N . GLY A 1 87 ? 12.962 -6.774 -5.308 1.00 92.06 87 GLY A N 1
ATOM 641 C CA . GLY A 1 87 ? 13.712 -5.617 -4.810 1.00 92.06 87 GLY A CA 1
ATOM 642 C C . GLY A 1 87 ? 12.832 -4.382 -4.585 1.00 92.06 87 GLY A C 1
ATOM 643 O O . GLY A 1 87 ? 12.984 -3.690 -3.577 1.00 92.06 87 GLY A O 1
ATOM 644 N N . THR A 1 88 ? 11.881 -4.131 -5.486 1.00 92.94 88 THR A N 1
ATOM 645 C CA . THR A 1 88 ? 10.931 -3.014 -5.401 1.00 92.94 88 THR A CA 1
ATOM 646 C C . THR A 1 88 ? 10.024 -3.168 -4.191 1.00 92.94 88 THR A C 1
ATOM 648 O O . THR A 1 88 ? 10.027 -2.277 -3.340 1.00 92.94 88 THR A O 1
ATOM 651 N N . HIS A 1 89 ? 9.366 -4.319 -4.045 1.00 93.31 89 HIS A N 1
ATOM 652 C CA . HIS A 1 89 ? 8.536 -4.645 -2.887 1.00 93.31 89 HIS A CA 1
ATOM 653 C C . HIS A 1 89 ? 9.313 -4.479 -1.572 1.00 93.31 89 HIS A C 1
ATOM 655 O O . HIS A 1 89 ? 8.934 -3.682 -0.715 1.00 93.31 89 HIS A O 1
ATOM 661 N N . SER A 1 90 ? 10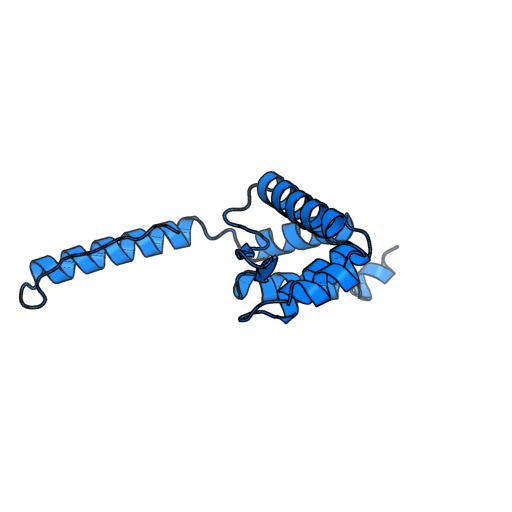.481 -5.124 -1.458 1.00 93.19 90 SER A N 1
ATOM 662 C CA . SER A 1 90 ? 11.321 -5.042 -0.252 1.00 93.19 90 SER A CA 1
ATOM 663 C C . SER A 1 90 ? 11.728 -3.604 0.092 1.00 93.19 90 SER A C 1
ATOM 665 O O . SER A 1 90 ? 11.814 -3.237 1.265 1.00 93.19 90 SER A O 1
ATOM 667 N N . SER A 1 91 ? 12.012 -2.780 -0.923 1.00 94.19 91 SER A N 1
ATOM 668 C CA . SER A 1 91 ? 12.407 -1.382 -0.725 1.00 94.19 91 SER A CA 1
ATOM 669 C C . SER A 1 91 ? 11.254 -0.502 -0.238 1.00 94.19 91 SER A C 1
ATOM 671 O O . SER A 1 91 ? 11.473 0.344 0.630 1.00 94.19 91 SER A O 1
ATOM 673 N N . ILE A 1 92 ? 10.041 -0.732 -0.750 1.00 95.12 92 ILE A N 1
ATOM 674 C CA . ILE A 1 92 ? 8.828 -0.022 -0.336 1.00 95.12 92 ILE A CA 1
ATOM 675 C C . ILE A 1 92 ? 8.499 -0.378 1.111 1.00 95.12 92 ILE A C 1
ATOM 677 O O . ILE A 1 92 ? 8.403 0.509 1.954 1.00 95.12 92 ILE A O 1
ATOM 681 N N . GLU A 1 93 ? 8.458 -1.671 1.423 1.00 95.12 93 GLU A N 1
ATOM 682 C CA . GLU A 1 93 ? 8.193 -2.179 2.769 1.00 95.12 93 GLU A CA 1
ATOM 683 C C . GLU A 1 93 ? 9.198 -1.659 3.803 1.00 95.12 93 GLU A C 1
ATOM 685 O O . GLU A 1 93 ? 8.840 -1.275 4.919 1.00 95.12 93 GLU A O 1
ATOM 690 N N . ARG A 1 94 ? 10.486 -1.600 3.443 1.00 94.81 94 ARG A N 1
ATOM 691 C CA . ARG A 1 94 ? 11.513 -1.030 4.321 1.00 94.81 94 ARG A CA 1
ATOM 692 C C . ARG A 1 94 ? 11.272 0.457 4.576 1.00 94.81 94 ARG A C 1
ATOM 694 O O . ARG A 1 94 ? 11.387 0.895 5.719 1.00 94.81 94 ARG A O 1
ATOM 701 N N . ALA A 1 95 ? 10.957 1.225 3.535 1.00 94.38 95 ALA A N 1
ATOM 702 C CA . ALA A 1 95 ? 10.696 2.656 3.659 1.00 94.38 95 ALA A CA 1
ATOM 703 C C . ALA A 1 95 ? 9.419 2.937 4.468 1.00 94.38 95 ALA A C 1
ATOM 705 O O . ALA A 1 95 ? 9.397 3.867 5.273 1.00 94.38 95 ALA A O 1
ATOM 706 N N . TRP A 1 96 ? 8.392 2.104 4.306 1.00 93.81 96 TRP A N 1
ATOM 707 C CA . TRP A 1 96 ? 7.157 2.159 5.080 1.00 93.81 96 TRP A CA 1
ATOM 708 C C . TRP A 1 96 ? 7.403 1.945 6.573 1.00 93.81 96 TRP A C 1
ATOM 710 O O . TRP A 1 96 ? 7.069 2.805 7.392 1.00 93.81 96 TRP A O 1
ATOM 720 N N . ARG A 1 97 ? 8.107 0.863 6.930 1.00 91.81 97 ARG A N 1
ATOM 721 C CA . ARG A 1 97 ? 8.477 0.584 8.326 1.00 91.81 97 ARG A CA 1
ATOM 722 C C . ARG A 1 97 ? 9.382 1.662 8.916 1.00 91.81 97 ARG A C 1
ATOM 724 O O . ARG A 1 97 ? 9.206 2.039 10.070 1.00 91.81 97 ARG A O 1
ATOM 731 N N . ALA A 1 98 ? 10.309 2.215 8.131 1.00 90.88 98 ALA A N 1
ATOM 732 C CA . ALA A 1 98 ? 11.167 3.317 8.574 1.00 90.88 98 ALA A CA 1
ATOM 733 C C . ALA A 1 98 ? 10.378 4.597 8.915 1.00 90.88 98 ALA A C 1
ATOM 735 O O . ALA A 1 98 ? 10.841 5.405 9.715 1.00 90.88 98 ALA A O 1
ATOM 736 N N . LYS A 1 99 ? 9.173 4.776 8.355 1.00 87.56 99 LYS A N 1
ATOM 737 C CA . LYS A 1 99 ? 8.249 5.864 8.716 1.00 87.56 99 LYS A CA 1
ATOM 738 C C . LYS A 1 99 ? 7.410 5.560 9.967 1.00 87.56 99 LYS A C 1
ATOM 740 O O . LYS A 1 99 ? 6.533 6.361 10.298 1.00 87.56 99 LYS A O 1
ATOM 745 N N . GLY A 1 100 ? 7.685 4.454 10.663 1.00 86.06 100 GLY A N 1
ATOM 746 C CA . GLY A 1 100 ? 7.012 4.046 11.898 1.00 86.06 100 GLY A CA 1
ATOM 747 C C . GLY A 1 100 ? 5.604 3.499 11.681 1.00 86.06 100 GLY A C 1
ATOM 748 O O . GLY A 1 100 ? 4.803 3.519 12.610 1.00 86.06 100 GLY A O 1
ATOM 749 N N . MET A 1 101 ? 5.285 3.070 10.459 1.00 84.62 101 MET A N 1
ATOM 750 C CA . MET A 1 101 ? 3.943 2.619 10.127 1.00 84.62 101 MET A CA 1
ATOM 751 C C . MET A 1 101 ? 3.701 1.168 10.544 1.00 84.62 101 MET A C 1
ATOM 753 O O . MET A 1 101 ? 4.553 0.312 10.274 1.00 84.62 101 MET A O 1
ATOM 757 N N . PRO A 1 102 ? 2.556 0.878 11.188 1.00 79.25 102 PRO A N 1
ATOM 758 C CA . PRO A 1 102 ? 2.160 -0.486 11.485 1.00 79.25 102 PRO A CA 1
ATOM 759 C C . PRO A 1 102 ? 1.672 -1.192 10.214 1.00 79.25 102 PRO A C 1
ATOM 761 O O . PRO A 1 102 ? 1.133 -0.569 9.301 1.00 79.25 102 PRO A O 1
ATOM 764 N N . GLY A 1 103 ? 1.845 -2.513 10.181 1.00 86.88 103 GLY A N 1
ATOM 765 C CA . GLY A 1 103 ? 1.376 -3.350 9.079 1.00 86.88 103 GLY A CA 1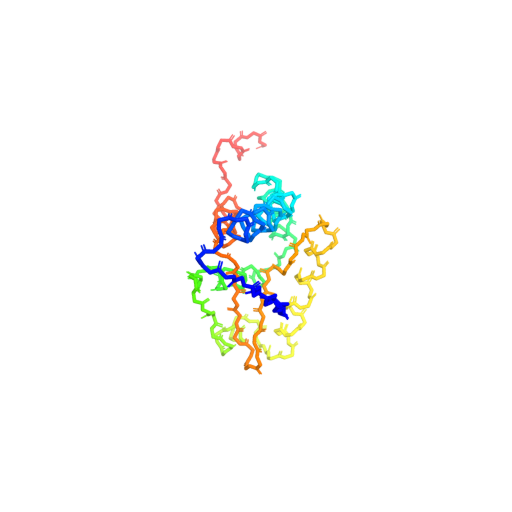
ATOM 766 C C . GLY A 1 103 ? 2.191 -3.230 7.780 1.00 86.88 103 GLY A C 1
ATOM 767 O O . GLY A 1 103 ? 3.121 -2.424 7.678 1.00 86.88 103 GLY A O 1
ATOM 768 N N . PRO A 1 104 ? 1.893 -4.093 6.800 1.00 91.88 104 PRO A N 1
ATOM 769 C CA . PRO A 1 104 ? 2.485 -4.035 5.467 1.00 91.88 104 PRO A CA 1
ATOM 770 C C . PRO A 1 104 ? 1.910 -2.866 4.656 1.00 91.88 104 PRO A C 1
ATOM 772 O O . PRO A 1 104 ? 0.752 -2.492 4.825 1.00 91.88 104 PRO A O 1
ATOM 775 N N . PHE A 1 105 ? 2.717 -2.299 3.760 1.00 94.94 105 PHE A N 1
ATOM 776 C CA . PHE A 1 105 ? 2.235 -1.356 2.747 1.00 94.94 105 PHE A CA 1
ATOM 777 C C . PHE A 1 105 ? 1.658 -2.113 1.546 1.00 94.94 105 PHE A C 1
ATOM 779 O O . PHE A 1 105 ? 0.620 -1.750 1.004 1.00 94.94 105 PHE A O 1
ATOM 786 N N . VAL A 1 106 ? 2.335 -3.192 1.158 1.00 95.56 106 VAL A N 1
ATOM 787 C CA . VAL A 1 106 ? 1.882 -4.196 0.201 1.00 95.56 106 VAL A CA 1
ATOM 788 C C . VAL A 1 106 ? 2.067 -5.573 0.830 1.00 95.56 106 VAL A C 1
ATOM 790 O O . VAL A 1 106 ? 3.111 -5.869 1.406 1.00 95.56 106 VAL A O 1
ATOM 793 N N . GLU A 1 107 ? 1.082 -6.443 0.674 1.00 94.62 107 GLU A N 1
ATOM 794 C CA . GLU A 1 107 ? 1.194 -7.871 0.967 1.00 94.62 107 GLU A CA 1
ATOM 795 C C . GLU A 1 107 ? 1.416 -8.643 -0.328 1.00 94.62 107 GLU A C 1
ATOM 797 O O . GLU A 1 107 ? 0.911 -8.252 -1.377 1.00 94.62 107 GLU A O 1
ATOM 802 N N . THR A 1 108 ? 2.184 -9.728 -0.264 1.00 94.06 108 THR A N 1
ATOM 803 C CA . THR A 1 108 ? 2.357 -10.659 -1.386 1.00 94.06 108 THR A CA 1
ATOM 804 C C . THR A 1 108 ? 2.013 -12.066 -0.931 1.00 94.06 108 THR A C 1
ATOM 806 O O . THR A 1 108 ? 2.215 -12.402 0.238 1.00 94.06 108 THR A O 1
ATOM 809 N N . ASP A 1 109 ? 1.459 -12.872 -1.831 1.00 92.44 109 ASP A N 1
ATOM 810 C CA . ASP A 1 109 ? 1.200 -14.288 -1.576 1.00 92.44 109 ASP A CA 1
ATOM 811 C C . ASP A 1 109 ? 2.284 -15.207 -2.143 1.00 92.44 109 ASP A C 1
ATOM 813 O O . ASP A 1 109 ? 3.295 -14.757 -2.685 1.00 92.44 109 ASP A O 1
ATOM 817 N N . ASP A 1 110 ? 2.061 -16.516 -2.013 1.00 89.00 11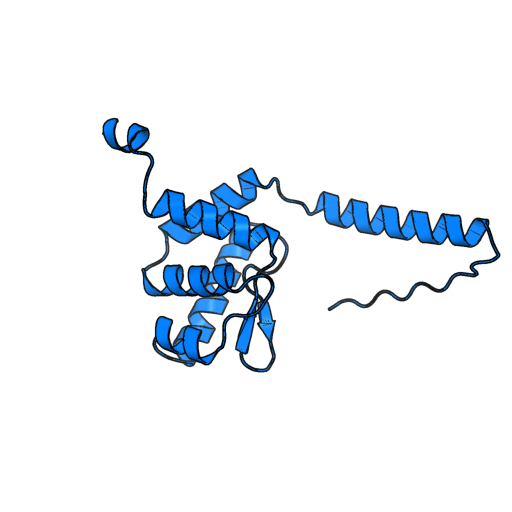0 ASP A N 1
ATOM 818 C CA . ASP A 1 110 ? 3.009 -17.550 -2.427 1.00 89.00 110 ASP A CA 1
ATOM 819 C C . ASP A 1 110 ? 3.271 -17.569 -3.943 1.00 89.00 110 ASP A C 1
ATOM 821 O O . ASP A 1 110 ? 4.299 -18.089 -4.379 1.00 89.00 110 ASP A O 1
ATOM 825 N N . VAL A 1 111 ? 2.366 -17.003 -4.753 1.00 90.00 111 VAL A N 1
ATOM 826 C CA . VAL A 1 111 ? 2.528 -16.885 -6.212 1.00 90.00 111 VAL A CA 1
ATOM 827 C C . VAL A 1 111 ? 3.007 -15.494 -6.643 1.00 90.00 111 VAL A C 1
ATOM 829 O O . VAL A 1 111 ? 3.286 -15.280 -7.821 1.00 90.00 111 VAL A O 1
ATOM 832 N N . GLY A 1 112 ? 3.179 -14.573 -5.692 1.00 89.25 112 GLY A N 1
ATOM 833 C CA . GLY A 1 112 ? 3.687 -13.224 -5.911 1.00 89.25 112 GLY A CA 1
ATOM 834 C C . GLY A 1 112 ? 2.629 -12.204 -6.329 1.00 89.25 112 GLY A C 1
ATOM 835 O O . GLY A 1 112 ? 2.999 -11.083 -6.689 1.00 89.25 112 GLY A O 1
ATOM 836 N N . ASP A 1 113 ? 1.341 -12.553 -6.278 1.00 96.06 113 ASP A N 1
ATOM 837 C CA . ASP A 1 113 ? 0.278 -11.565 -6.445 1.00 96.06 113 ASP A CA 1
ATOM 838 C C . ASP A 1 113 ? 0.294 -10.613 -5.248 1.00 96.06 113 ASP A C 1
ATOM 840 O O . ASP A 1 113 ? 0.547 -11.021 -4.110 1.00 96.06 113 ASP A O 1
ATOM 844 N N . ALA A 1 114 ? 0.032 -9.334 -5.506 1.00 97.00 114 ALA A N 1
ATOM 845 C CA . ALA A 1 114 ? 0.152 -8.288 -4.502 1.00 97.00 114 ALA A CA 1
ATOM 846 C C . ALA A 1 114 ? -1.206 -7.695 -4.121 1.00 97.00 114 ALA A C 1
ATOM 848 O O . ALA A 1 114 ? -2.025 -7.388 -4.989 1.00 97.00 114 ALA A O 1
ATOM 849 N N . SER A 1 115 ? -1.423 -7.475 -2.829 1.00 96.38 115 SER A N 1
ATOM 850 C CA . SER A 1 115 ? -2.607 -6.811 -2.280 1.00 96.38 115 SER A CA 1
ATOM 851 C C . SER A 1 115 ? -2.235 -5.641 -1.382 1.00 96.38 115 SER A C 1
ATOM 853 O O . SER A 1 115 ? -1.127 -5.552 -0.856 1.00 96.38 115 SER A O 1
ATOM 855 N N . MET A 1 116 ? -3.191 -4.741 -1.194 1.00 95.94 116 MET A N 1
ATOM 856 C CA . MET A 1 116 ? -3.099 -3.608 -0.284 1.00 95.94 116 MET A CA 1
ATOM 857 C C . MET A 1 116 ? -4.396 -3.532 0.514 1.00 95.94 116 MET A C 1
ATOM 859 O O . MET A 1 116 ? -5.467 -3.831 -0.019 1.00 95.94 116 MET A O 1
ATOM 863 N N . ASP A 1 117 ? -4.296 -3.153 1.789 1.00 94.19 117 ASP A N 1
ATOM 864 C CA . ASP A 1 117 ? -5.477 -2.872 2.603 1.00 94.19 117 ASP A CA 1
ATOM 865 C C . ASP A 1 117 ? -6.353 -1.815 1.914 1.00 94.19 117 ASP A C 1
ATOM 867 O O . ASP A 1 117 ? -5.841 -0.833 1.382 1.00 94.19 117 ASP A O 1
ATOM 871 N N . MET A 1 118 ? -7.672 -2.007 1.926 1.00 93.00 118 MET A N 1
ATOM 872 C CA . MET A 1 118 ? -8.602 -1.157 1.176 1.00 93.00 118 MET A CA 1
ATOM 873 C C . MET A 1 118 ? -8.547 0.310 1.624 1.00 93.00 118 MET A C 1
ATOM 875 O O . MET A 1 118 ? -8.554 1.203 0.782 1.00 93.00 118 MET A O 1
ATOM 879 N N . LYS A 1 119 ? -8.422 0.578 2.932 1.00 91.50 119 LYS A N 1
ATOM 880 C CA . LYS A 1 119 ? -8.330 1.957 3.439 1.00 91.50 119 LYS A CA 1
ATOM 881 C C . LYS A 1 119 ? -7.004 2.592 3.035 1.00 91.50 119 LYS A C 1
ATOM 883 O O . LYS A 1 119 ? -6.960 3.771 2.693 1.00 91.50 119 LYS A O 1
ATOM 888 N N . LEU A 1 120 ? -5.921 1.815 3.065 1.00 93.62 120 LEU A N 1
ATOM 889 C CA . LEU A 1 120 ? -4.622 2.280 2.587 1.00 93.62 120 LEU A CA 1
ATOM 890 C C . LEU A 1 120 ? -4.637 2.541 1.074 1.00 93.62 120 LEU A C 1
ATOM 892 O O . LEU A 1 120 ? -4.068 3.537 0.636 1.00 93.62 120 LEU A O 1
ATOM 896 N N . ALA A 1 121 ? -5.308 1.696 0.290 1.00 95.75 121 ALA A N 1
ATOM 897 C CA . ALA A 1 121 ? -5.447 1.861 -1.152 1.00 95.75 121 ALA A CA 1
ATOM 898 C C . ALA A 1 121 ? -6.165 3.168 -1.509 1.00 95.75 121 ALA A C 1
ATOM 900 O O . ALA A 1 121 ? -5.663 3.911 -2.352 1.00 95.75 121 ALA A O 1
ATOM 901 N N . ASP A 1 122 ? -7.257 3.499 -0.818 1.00 95.00 122 ASP A N 1
ATOM 902 C CA . ASP A 1 122 ? -7.963 4.772 -1.005 1.00 95.00 122 ASP A CA 1
ATOM 903 C C . ASP A 1 122 ? -7.044 5.974 -0.730 1.00 95.00 122 ASP A C 1
ATOM 905 O O . ASP A 1 122 ? -6.956 6.898 -1.541 1.00 95.00 122 ASP A O 1
ATOM 909 N N . ILE A 1 123 ? -6.280 5.929 0.370 1.00 94.75 123 ILE A N 1
ATOM 910 C CA . ILE A 1 123 ? -5.303 6.975 0.718 1.00 94.75 123 ILE A CA 1
ATOM 911 C C . ILE A 1 123 ? -4.206 7.085 -0.348 1.00 94.75 123 ILE A C 1
ATOM 913 O O . ILE A 1 123 ? -3.786 8.185 -0.703 1.00 94.75 123 ILE A O 1
ATOM 917 N N . VAL A 1 124 ? -3.725 5.954 -0.867 1.00 95.88 124 VAL A N 1
ATOM 918 C CA . VAL A 1 124 ? -2.687 5.913 -1.902 1.00 95.88 124 VAL A CA 1
ATOM 919 C C . VAL A 1 124 ? -3.182 6.494 -3.217 1.00 95.88 124 VAL A C 1
ATOM 921 O O . VAL A 1 124 ? -2.462 7.279 -3.830 1.00 95.88 124 VAL A O 1
ATOM 924 N N . LEU A 1 125 ? -4.391 6.143 -3.654 1.00 95.12 125 LEU A N 1
ATOM 925 C CA . LEU A 1 125 ? -4.970 6.679 -4.885 1.00 95.12 125 LEU A CA 1
ATOM 926 C C . LEU A 1 125 ? -5.203 8.188 -4.780 1.00 95.12 125 LEU A C 1
ATOM 928 O O . LEU A 1 125 ? -4.906 8.911 -5.731 1.00 95.12 125 LEU A O 1
ATOM 932 N N . TYR A 1 126 ? -5.652 8.663 -3.618 1.00 93.38 126 TYR A N 1
ATOM 933 C CA . TYR A 1 126 ? -5.788 10.090 -3.349 1.00 93.38 126 TYR A CA 1
ATOM 934 C C . TYR A 1 126 ? -4.425 10.811 -3.367 1.00 93.38 126 TYR A C 1
ATOM 936 O O . TYR A 1 126 ? -4.250 11.784 -4.098 1.00 93.38 126 TYR A O 1
ATOM 944 N N . ALA A 1 127 ? -3.412 10.268 -2.685 1.00 93.69 127 ALA A N 1
ATOM 945 C CA . ALA A 1 127 ? -2.057 10.825 -2.690 1.00 93.69 127 ALA A CA 1
ATOM 946 C C . ALA A 1 127 ? -1.415 10.840 -4.089 1.00 93.69 127 ALA A C 1
ATOM 948 O O . ALA A 1 127 ? -0.676 11.764 -4.426 1.00 93.69 127 ALA A O 1
ATOM 949 N N . LEU A 1 128 ? -1.664 9.813 -4.909 1.00 92.69 128 LEU A N 1
ATOM 950 C CA . LEU A 1 128 ? -1.179 9.750 -6.291 1.00 92.69 128 LEU A CA 1
ATOM 951 C C . LEU A 1 128 ? -1.750 10.894 -7.131 1.00 92.69 128 LEU A C 1
ATOM 953 O O . LEU A 1 128 ? -0.999 11.514 -7.880 1.00 92.69 128 LEU A O 1
ATOM 957 N N . HIS A 1 129 ? -3.040 11.196 -6.966 1.00 88.50 129 HIS A N 1
ATOM 958 C CA . HIS A 1 129 ? -3.682 12.324 -7.636 1.00 88.50 129 HIS A CA 1
ATOM 959 C C . HIS A 1 129 ? -3.020 13.656 -7.247 1.00 88.50 129 HIS A C 1
ATOM 961 O O . HIS A 1 129 ? -2.671 14.439 -8.121 1.00 88.50 129 HIS A O 1
ATOM 967 N N . GLU A 1 130 ? -2.758 13.893 -5.957 1.00 85.50 130 GLU A N 1
ATOM 968 C CA . GLU A 1 130 ? -2.100 15.129 -5.497 1.00 85.50 130 GLU A CA 1
ATOM 969 C C . GLU A 1 130 ? -0.641 15.275 -5.962 1.00 85.50 130 GLU A C 1
ATOM 971 O O . GLU A 1 130 ? -0.142 16.388 -6.140 1.00 85.50 130 GLU A O 1
ATOM 976 N N . VAL A 1 131 ? 0.082 14.161 -6.111 1.00 82.81 131 VAL A N 1
ATOM 977 C CA . VAL A 1 131 ? 1.486 14.177 -6.549 1.00 82.81 131 VAL A CA 1
ATOM 978 C C . VAL A 1 131 ? 1.603 14.408 -8.058 1.00 82.81 131 VAL A C 1
ATOM 980 O O . VAL A 1 131 ? 2.574 15.029 -8.492 1.00 82.81 131 VAL A O 1
ATOM 983 N N . GLU A 1 132 ? 0.649 13.921 -8.853 1.00 78.44 132 GLU A N 1
ATOM 984 C CA . GLU A 1 132 ? 0.648 14.082 -10.313 1.00 78.44 132 GLU A CA 1
ATOM 985 C C . GLU A 1 132 ? -0.011 15.378 -10.782 1.00 78.44 132 GLU A C 1
ATOM 987 O O . GLU A 1 132 ? 0.470 15.998 -11.731 1.00 78.44 132 GLU A O 1
ATOM 992 N N . GLU A 1 133 ? -1.064 15.812 -10.096 1.00 67.06 133 GLU A N 1
ATOM 993 C CA . GLU A 1 133 ? -1.777 17.058 -10.355 1.00 67.06 133 GLU A CA 1
ATOM 994 C C . GLU A 1 133 ? -1.670 17.960 -9.117 1.00 67.06 133 GLU A C 1
ATOM 996 O O . GLU A 1 133 ? -2.607 18.040 -8.316 1.00 67.06 133 GLU A O 1
ATOM 1001 N N . PRO A 1 134 ? -0.518 18.630 -8.904 1.00 58.31 134 PRO A N 1
ATOM 1002 C CA . PRO A 1 134 ? -0.376 19.537 -7.777 1.00 58.31 134 PRO A CA 1
ATOM 1003 C C . PRO A 1 134 ? -1.416 20.654 -7.898 1.00 58.31 134 PRO A C 1
ATOM 1005 O O . PRO A 1 134 ? -1.540 21.268 -8.959 1.00 58.31 134 PRO A O 1
ATOM 1008 N N . ASP A 1 135 ? -2.144 20.913 -6.807 1.00 54.25 135 ASP A N 1
ATOM 1009 C CA . ASP A 1 135 ? -3.194 21.934 -6.730 1.00 54.25 135 ASP A CA 1
ATOM 1010 C C . ASP A 1 135 ? -2.754 23.229 -7.452 1.00 54.25 135 ASP A C 1
ATOM 1012 O O . ASP A 1 135 ? -1.719 23.816 -7.089 1.00 54.25 135 ASP A O 1
ATOM 1016 N N . PRO A 1 136 ? -3.503 23.699 -8.472 1.00 54.94 136 PRO A N 1
ATOM 1017 C CA . PRO A 1 136 ? -3.139 24.886 -9.243 1.00 54.94 136 PRO A CA 1
ATOM 1018 C C . PRO A 1 136 ? -2.973 26.141 -8.371 1.00 54.94 136 PRO A C 1
ATOM 1020 O O . PRO A 1 136 ? -2.260 27.068 -8.760 1.00 54.94 136 PRO A O 1
ATOM 1023 N N . LEU A 1 137 ? -3.571 26.178 -7.175 1.00 54.00 137 LEU A N 1
ATOM 1024 C CA . LEU A 1 137 ? -3.425 27.286 -6.227 1.00 54.00 137 LEU A CA 1
ATOM 1025 C C . LEU A 1 137 ? -2.082 27.282 -5.478 1.00 54.00 137 LEU A C 1
ATOM 1027 O O . LEU A 1 137 ? -1.627 28.338 -5.032 1.00 54.00 137 LEU A O 1
ATOM 1031 N N . VAL A 1 138 ? -1.424 26.127 -5.354 1.00 52.25 138 VAL A N 1
ATOM 1032 C CA . VAL A 1 138 ? -0.087 26.002 -4.745 1.00 52.25 138 VAL A CA 1
ATOM 1033 C C . VAL A 1 138 ? 1.007 26.243 -5.787 1.00 52.25 138 VAL A C 1
ATOM 1035 O O . VAL A 1 138 ? 2.019 26.874 -5.477 1.00 52.25 138 VAL A O 1
ATOM 1038 N N . ALA A 1 139 ? 0.784 25.829 -7.037 1.00 46.81 139 ALA A N 1
ATOM 1039 C CA . ALA A 1 139 ? 1.717 26.051 -8.144 1.00 46.81 139 ALA A CA 1
ATOM 1040 C C . ALA A 1 139 ? 1.882 27.539 -8.523 1.00 46.81 139 ALA A C 1
ATOM 1042 O O . ALA A 1 139 ? 2.935 27.929 -9.012 1.00 46.81 139 ALA A O 1
ATOM 1043 N N . ALA A 1 140 ? 0.882 28.386 -8.250 1.00 49.19 140 ALA A N 1
ATOM 1044 C CA . ALA A 1 140 ? 0.913 29.825 -8.539 1.00 49.19 140 ALA A CA 1
ATOM 1045 C C . ALA A 1 140 ? 1.643 30.688 -7.481 1.00 49.19 140 ALA A C 1
ATOM 1047 O O . ALA A 1 140 ? 1.644 31.915 -7.586 1.00 49.19 140 ALA A O 1
ATOM 1048 N N . ARG A 1 141 ? 2.225 30.080 -6.434 1.00 47.41 141 ARG A N 1
ATOM 1049 C CA . ARG A 1 141 ? 2.940 30.785 -5.349 1.00 47.41 141 ARG A CA 1
ATOM 1050 C C . ARG A 1 141 ? 4.470 30.787 -5.477 1.00 47.41 141 ARG A C 1
ATOM 1052 O O . ARG A 1 141 ? 5.123 31.323 -4.581 1.00 47.41 141 ARG A O 1
ATOM 1059 N N . TYR A 1 142 ? 5.023 30.240 -6.559 1.00 44.62 142 TYR A N 1
ATOM 1060 C CA . TYR A 1 142 ? 6.460 30.251 -6.855 1.00 44.62 142 TYR A CA 1
ATOM 1061 C C . TYR A 1 142 ? 6.754 30.902 -8.202 1.00 44.62 142 TYR A C 1
ATOM 1063 O O . TYR A 1 142 ? 6.016 30.610 -9.168 1.00 44.62 142 TYR A O 1
#

Foldseek 3Di:
DDDDDQDFDPVDPVRVVVVVVVVVVVVVVVVVLDDDLVLLLVLLLVLLVVDDDLLLVLLLQQLVCPVHWRDQVVNCVSQVHPVSSVVSLVVSQVSCVVSVHPDGQWDADPNGIIHGDNSSSVSNVVSSCCNVDPDPVVVVPD

Sequence (142 aa):
MVNVTVTFDPDDAADLSKARAVLDRLSAASDAATTDPEAIHQKVIALLRGYGHNRVEYIRAVAKAAPGRARYEDLVAIVGSSKALGGTHSSIERAWRAKGMPGPFVETDDVGDASMDMKLADIVLYALHEVEEPDPLVAARY

Secondary structure (DSSP, 8-state):
---------TT-HHHHHHHHHHHHHHHHHHHHT---HHHHHHHHHHHHTTS-HHHHHHHHHHHHHTTS-B-HHHHHHHHSSHHHHHHHHHHHHHHHHHTT--S-SSEE-TT--EE--HHHHHHHHHHHHHHHS--HHHHTT-

Organism: NCBI:txid53388